Protein AF-V5SK18-F1 (afdb_monomer)

Nearest PDB structures (foldseek):
  4ons-assembly1_A  TM=3.904E-01  e=1.983E+00  Mus musculus
  1dow-assembly1_A  TM=4.968E-01  e=5.798E+00  Mus musculus

Radius of gyration: 18.98 Å; Cα contacts (8 Å, |Δi|>4): 83; chains: 1; bounding box: 34×39×58 Å

pLDDT: mean 75.89, std 11.11, range [47.41, 89.06]

Foldseek 3Di:
DDCVVVVVLVVVLVPPDPVLLVLLLVVLVVVLVVCCVPPPDNVVSVVLSVQLSSLLSVQQSVCVVVVPAPDPDPSVSSNVSSVVSSVVSVVVVVVVVVVVVVVVVVVCCVPPVVNVVVD

Solvent-accessible surface area (backbone atoms only — not comparable to full-atom values): 6471 Å² total; per-residue (Å²): 132,81,63,60,70,59,52,51,52,54,48,55,48,73,62,51,56,72,67,58,51,54,52,45,48,52,54,32,51,52,50,31,54,50,38,42,70,72,42,95,54,52,70,55,28,69,65,44,38,62,47,31,38,50,18,15,44,52,28,41,46,51,32,62,75,68,68,62,74,88,49,94,49,68,66,61,30,51,50,55,39,17,49,52,16,23,52,52,35,50,51,52,51,51,52,50,52,52,51,49,55,51,54,51,50,57,47,50,61,72,73,32,72,74,65,62,71,74,109

Structure (mmCIF, N/CA/C/O backbone):
data_AF-V5SK18-F1
#
_entry.id   AF-V5SK18-F1
#
loop_
_atom_site.group_PDB
_atom_site.id
_atom_site.type_symbol
_atom_site.label_atom_id
_atom_site.label_alt_id
_atom_site.label_comp_id
_atom_site.label_asym_id
_atom_site.label_entity_id
_atom_site.label_seq_id
_atom_site.pdbx_PDB_ins_code
_atom_site.Cartn_x
_atom_site.Cartn_y
_atom_site.Cartn_z
_atom_site.occupancy
_atom_site.B_iso_or_equiv
_atom_site.auth_seq_id
_atom_site.auth_comp_id
_atom_site.auth_asym_id
_atom_site.auth_atom_id
_atom_site.pdbx_PDB_model_num
ATOM 1 N N . MET A 1 1 ? -13.480 23.833 -3.438 1.00 47.41 1 MET A N 1
ATOM 2 C CA . MET A 1 1 ? -12.313 23.174 -4.063 1.00 47.41 1 MET A CA 1
ATOM 3 C C . MET A 1 1 ? -12.841 21.994 -4.854 1.00 47.41 1 MET A C 1
ATOM 5 O O . MET A 1 1 ? -13.519 21.166 -4.257 1.00 47.41 1 MET A O 1
ATOM 9 N N . SER A 1 2 ? -12.657 21.981 -6.177 1.00 52.38 2 SER A N 1
ATOM 10 C CA . SER A 1 2 ? -13.121 20.876 -7.020 1.00 52.38 2 SER A CA 1
ATOM 11 C C . SER A 1 2 ? -12.332 19.604 -6.691 1.00 52.38 2 SER A C 1
ATOM 13 O O . SER A 1 2 ? -11.140 19.659 -6.397 1.00 52.38 2 SER A O 1
ATOM 15 N N . LEU A 1 3 ? -13.020 18.459 -6.671 1.00 58.69 3 LEU A N 1
ATOM 16 C CA . LEU A 1 3 ? -12.433 17.126 -6.462 1.00 58.69 3 LEU A CA 1
ATOM 17 C C . LEU A 1 3 ? -11.743 16.583 -7.726 1.00 58.69 3 LEU A C 1
ATOM 19 O O . LEU A 1 3 ? -11.045 15.575 -7.653 1.00 58.69 3 LEU A O 1
ATOM 23 N N . GLU A 1 4 ? -11.927 17.258 -8.862 1.00 65.62 4 GLU A N 1
ATOM 24 C CA . GLU A 1 4 ? -11.359 16.933 -10.176 1.00 65.62 4 GLU A CA 1
ATOM 25 C C . GLU A 1 4 ? -9.852 16.617 -10.142 1.00 65.62 4 GLU A C 1
ATOM 27 O O . GLU A 1 4 ? -9.493 15.520 -10.564 1.00 65.62 4 GLU A O 1
ATOM 32 N N . PRO A 1 5 ? -8.966 17.450 -9.553 1.00 69.19 5 PRO A N 1
ATOM 33 C CA . PRO A 1 5 ? -7.530 17.164 -9.553 1.00 69.19 5 PRO A CA 1
ATOM 34 C C . PRO A 1 5 ? -7.158 15.900 -8.766 1.00 69.19 5 PRO A C 1
ATOM 36 O O . PRO A 1 5 ? -6.210 15.207 -9.122 1.00 69.19 5 PRO A O 1
ATOM 39 N N . ILE A 1 6 ? -7.895 15.565 -7.701 1.00 62.84 6 ILE A N 1
ATOM 40 C CA . ILE A 1 6 ? -7.640 14.346 -6.915 1.00 62.84 6 ILE A CA 1
ATOM 41 C C . ILE A 1 6 ? -8.126 13.120 -7.690 1.00 62.84 6 ILE A C 1
ATOM 43 O O . ILE A 1 6 ? -7.440 12.099 -7.730 1.00 62.84 6 ILE A O 1
ATOM 47 N N . LEU A 1 7 ? -9.295 13.225 -8.324 1.00 65.94 7 LEU A N 1
ATOM 48 C CA . LEU A 1 7 ? -9.855 12.176 -9.172 1.00 65.94 7 LEU A CA 1
ATOM 49 C C . LEU A 1 7 ? -8.943 11.854 -10.358 1.00 65.94 7 LEU A C 1
ATOM 51 O O . LEU A 1 7 ? -8.750 10.676 -10.650 1.00 65.94 7 LEU A O 1
ATOM 55 N N . ASP A 1 8 ? -8.328 12.859 -10.979 1.00 68.69 8 ASP A N 1
ATOM 56 C CA . ASP A 1 8 ? -7.388 12.659 -12.084 1.00 68.69 8 ASP A CA 1
ATOM 57 C C . ASP A 1 8 ? -6.099 11.967 -11.638 1.00 68.69 8 ASP A C 1
ATOM 59 O O . ASP A 1 8 ? -5.625 11.052 -12.313 1.00 68.69 8 ASP A O 1
ATOM 63 N N . VAL A 1 9 ? -5.569 12.314 -10.460 1.00 66.81 9 VAL A N 1
ATOM 64 C CA . VAL A 1 9 ? -4.416 11.615 -9.872 1.00 66.81 9 VAL A CA 1
ATOM 65 C C . VAL A 1 9 ? -4.762 10.155 -9.585 1.00 66.81 9 VAL A C 1
ATOM 67 O O . VAL A 1 9 ? -4.026 9.255 -9.985 1.00 66.81 9 VAL A O 1
ATOM 70 N N . VAL A 1 10 ? -5.905 9.893 -8.946 1.00 65.81 10 VAL A N 1
ATOM 71 C CA . VAL A 1 10 ? -6.355 8.524 -8.648 1.00 65.81 10 VAL A CA 1
ATOM 72 C C . VAL A 1 10 ? -6.581 7.730 -9.934 1.00 65.81 10 VAL A C 1
ATOM 74 O O . VAL A 1 10 ? -6.174 6.572 -10.014 1.00 65.81 10 VAL A O 1
ATOM 77 N N . ARG A 1 11 ? -7.171 8.349 -10.961 1.00 67.31 11 ARG A N 1
ATOM 78 C CA . ARG A 1 11 ? -7.382 7.729 -12.273 1.00 67.31 11 ARG A CA 1
ATOM 79 C C . ARG A 1 11 ? -6.060 7.436 -12.977 1.00 67.31 11 ARG A C 1
ATOM 81 O O . ARG A 1 11 ? -5.915 6.359 -13.544 1.00 67.31 11 ARG A O 1
ATOM 88 N N . SER A 1 12 ? -5.088 8.341 -12.894 1.00 64.19 12 SER A N 1
ATOM 89 C CA . SER A 1 12 ? -3.753 8.139 -13.460 1.00 64.19 12 SER A CA 1
ATOM 90 C C . SER A 1 12 ? -2.977 7.032 -12.744 1.00 64.19 12 SER A C 1
ATOM 92 O O . SER A 1 12 ? -2.251 6.290 -13.400 1.00 64.19 12 SER A O 1
ATOM 94 N N . ILE A 1 13 ? -3.137 6.894 -11.424 1.00 63.25 13 ILE A N 1
ATOM 95 C CA . ILE A 1 13 ? -2.564 5.787 -10.645 1.00 63.25 13 ILE A CA 1
ATOM 96 C C . ILE A 1 13 ? -3.247 4.465 -11.025 1.00 63.25 13 ILE A C 1
ATOM 98 O O . ILE A 1 13 ? -2.578 3.449 -11.199 1.00 63.25 13 ILE A O 1
ATOM 102 N N . ALA A 1 14 ? -4.572 4.488 -11.199 1.00 61.34 14 ALA A N 1
ATOM 103 C CA . ALA A 1 14 ? -5.356 3.320 -11.590 1.00 61.34 14 ALA A CA 1
ATOM 104 C C . ALA A 1 14 ? -5.091 2.857 -13.036 1.00 61.34 14 ALA A C 1
ATOM 106 O O . ALA A 1 14 ? -5.345 1.704 -13.369 1.00 61.34 14 ALA A O 1
ATOM 107 N N . MET A 1 15 ? -4.570 3.745 -13.887 1.00 63.09 15 MET A N 1
ATOM 108 C CA . MET A 1 15 ? -4.134 3.447 -15.256 1.00 63.09 15 MET A CA 1
ATOM 109 C C . MET A 1 15 ? -2.628 3.166 -15.361 1.00 63.09 15 MET A C 1
ATOM 111 O O . MET A 1 15 ? -2.062 3.263 -16.449 1.00 63.09 15 MET A O 1
ATOM 115 N N . ALA A 1 16 ? -1.958 2.830 -14.252 1.00 63.12 16 ALA A N 1
ATOM 116 C CA . ALA A 1 16 ? -0.585 2.340 -14.308 1.00 63.12 16 ALA A CA 1
ATOM 117 C C . ALA A 1 16 ? -0.467 1.136 -15.261 1.00 63.12 16 ALA A C 1
ATOM 119 O O . ALA A 1 16 ? -1.403 0.352 -15.419 1.00 63.12 16 ALA A O 1
ATOM 120 N N . ASP A 1 17 ? 0.699 1.008 -15.890 1.00 69.12 17 ASP A N 1
ATOM 121 C CA . ASP A 1 17 ? 0.961 0.017 -16.931 1.00 69.12 17 ASP A CA 1
ATOM 122 C C . ASP A 1 17 ? 0.628 -1.413 -16.464 1.00 69.12 17 ASP A C 1
ATOM 124 O O . ASP A 1 17 ? 0.832 -1.759 -15.291 1.00 69.12 17 ASP A O 1
ATOM 128 N N . SER A 1 18 ? 0.117 -2.267 -17.360 1.00 73.88 18 SER A N 1
ATOM 129 C CA . SER A 1 18 ? -0.441 -3.571 -16.963 1.00 73.88 18 SER A CA 1
ATOM 130 C C . SER A 1 18 ? 0.601 -4.462 -16.284 1.00 73.88 18 SER A C 1
ATOM 132 O O . SER A 1 18 ? 0.283 -5.216 -15.365 1.00 73.88 18 SER A O 1
ATOM 134 N N . MET A 1 19 ? 1.864 -4.343 -16.704 1.00 74.94 19 MET A N 1
ATOM 135 C CA . MET A 1 19 ? 2.993 -5.057 -16.110 1.00 74.94 19 MET A CA 1
ATOM 136 C C . MET A 1 19 ? 3.270 -4.604 -14.668 1.00 74.94 19 MET A C 1
ATOM 138 O O . MET A 1 19 ? 3.480 -5.444 -13.791 1.00 74.94 19 MET A O 1
ATOM 142 N N . SER A 1 20 ? 3.201 -3.299 -14.388 1.00 73.62 20 SER A N 1
ATOM 143 C CA . SER A 1 20 ? 3.359 -2.760 -13.033 1.00 73.62 20 SER A CA 1
ATOM 144 C C . SER A 1 20 ? 2.233 -3.226 -12.109 1.00 73.62 20 SER A C 1
ATOM 146 O O . SER A 1 20 ? 2.493 -3.562 -10.957 1.00 73.62 20 SER A O 1
ATOM 148 N N . TYR A 1 21 ? 1.000 -3.325 -12.615 1.00 80.94 21 TYR A N 1
ATOM 149 C CA . TYR A 1 21 ? -0.138 -3.859 -11.859 1.00 80.94 21 TYR A CA 1
ATOM 150 C C . TYR A 1 21 ? 0.076 -5.312 -11.425 1.00 80.94 21 TYR A C 1
ATOM 152 O O . TYR A 1 21 ? -0.146 -5.651 -10.260 1.00 80.94 21 TYR A O 1
ATOM 160 N N . TRP A 1 22 ? 0.553 -6.164 -12.336 1.00 82.50 22 TRP A N 1
ATOM 161 C CA . TRP A 1 22 ? 0.868 -7.561 -12.028 1.00 82.50 22 TRP A CA 1
ATOM 162 C C . TRP A 1 22 ? 2.041 -7.697 -11.051 1.00 82.50 22 TRP A C 1
ATOM 164 O O . TRP A 1 22 ? 1.962 -8.495 -10.112 1.00 82.50 22 TRP A O 1
ATOM 174 N N . LEU A 1 23 ? 3.096 -6.893 -11.214 1.00 81.50 23 LEU A N 1
ATOM 175 C CA . LEU A 1 23 ? 4.244 -6.859 -10.299 1.00 81.50 23 LEU A CA 1
ATOM 176 C C . LEU A 1 23 ? 3.835 -6.422 -8.890 1.00 81.50 23 LEU A C 1
ATOM 178 O O . LEU A 1 23 ? 4.116 -7.111 -7.914 1.00 81.50 23 LEU A O 1
ATOM 182 N N . ILE A 1 24 ? 3.113 -5.310 -8.772 1.00 85.06 24 ILE A N 1
ATOM 183 C CA . ILE A 1 24 ? 2.661 -4.784 -7.480 1.00 85.06 24 ILE A CA 1
ATOM 184 C C . ILE A 1 24 ? 1.634 -5.731 -6.848 1.00 85.06 24 ILE A C 1
ATOM 186 O O . ILE A 1 24 ? 1.659 -5.952 -5.635 1.00 85.06 24 ILE A O 1
ATOM 190 N N . GLY A 1 25 ? 0.759 -6.339 -7.652 1.00 85.50 25 GLY A N 1
ATOM 191 C CA . GLY A 1 25 ? -0.229 -7.313 -7.192 1.00 85.50 25 GLY A CA 1
ATOM 192 C C . GLY A 1 25 ? 0.420 -8.567 -6.612 1.00 85.50 25 GLY A C 1
ATOM 193 O O . GLY A 1 25 ? 0.075 -8.981 -5.506 1.00 85.50 25 GLY A O 1
ATOM 194 N N . THR A 1 26 ? 1.411 -9.131 -7.307 1.00 86.88 26 THR A N 1
ATOM 195 C CA . THR A 1 26 ? 2.177 -10.286 -6.810 1.00 86.88 26 THR A CA 1
ATOM 196 C C . THR A 1 26 ? 2.995 -9.938 -5.570 1.00 86.88 26 THR A C 1
ATOM 198 O O . THR A 1 26 ? 2.936 -10.679 -4.587 1.00 86.88 26 THR A O 1
ATOM 201 N N . LEU A 1 27 ? 3.669 -8.782 -5.544 1.00 85.94 27 LEU A N 1
ATOM 202 C CA . LEU A 1 27 ? 4.402 -8.318 -4.361 1.00 85.94 27 LEU A CA 1
ATOM 203 C C . LEU A 1 27 ? 3.470 -8.136 -3.152 1.00 85.94 27 LEU A C 1
ATOM 205 O O . LEU A 1 27 ? 3.793 -8.543 -2.035 1.00 85.94 27 LEU A O 1
ATOM 209 N N . THR A 1 28 ? 2.269 -7.598 -3.382 1.00 87.56 28 THR A N 1
ATOM 210 C CA . THR A 1 28 ? 1.258 -7.445 -2.330 1.00 87.56 28 THR A CA 1
ATOM 211 C C . THR A 1 28 ? 0.726 -8.792 -1.859 1.00 87.56 28 THR A C 1
ATOM 213 O O . THR A 1 28 ? 0.506 -8.967 -0.664 1.00 87.56 28 THR A O 1
ATOM 216 N N . ALA A 1 29 ? 0.539 -9.764 -2.755 1.00 89.06 29 ALA A N 1
ATOM 217 C CA . ALA A 1 29 ? 0.130 -11.112 -2.371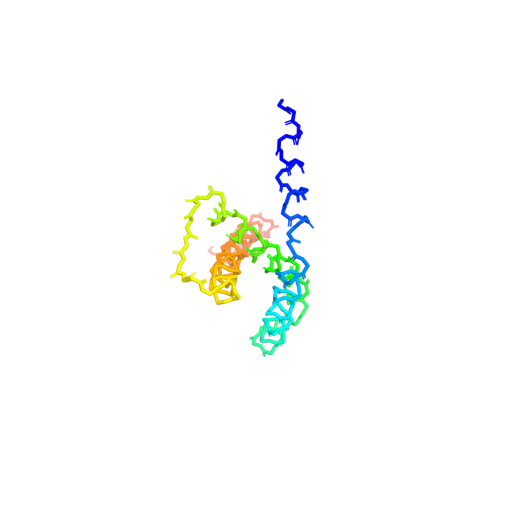 1.00 89.06 29 ALA A CA 1
ATOM 218 C C . ALA A 1 29 ? 1.177 -11.771 -1.456 1.00 89.06 29 ALA A C 1
ATOM 220 O O . ALA A 1 29 ? 0.819 -12.345 -0.426 1.00 89.06 29 ALA A O 1
ATOM 221 N N . VAL A 1 30 ? 2.468 -11.616 -1.772 1.00 87.81 30 VAL A N 1
ATOM 222 C CA . VAL A 1 30 ? 3.569 -12.066 -0.904 1.00 87.81 30 VAL A CA 1
ATOM 223 C C . VAL A 1 30 ? 3.518 -11.348 0.447 1.00 87.81 30 VAL A C 1
ATOM 225 O O . VAL A 1 30 ? 3.531 -12.001 1.492 1.00 87.81 30 VAL A O 1
ATOM 228 N N . ALA A 1 31 ? 3.376 -10.019 0.446 1.00 84.38 31 ALA A N 1
ATOM 229 C CA . ALA A 1 31 ? 3.242 -9.234 1.671 1.00 84.38 31 ALA A CA 1
ATOM 230 C C . ALA A 1 31 ? 2.020 -9.661 2.503 1.00 84.38 31 ALA A C 1
ATOM 232 O O . ALA A 1 31 ? 2.108 -9.746 3.724 1.00 84.38 31 ALA A O 1
ATOM 233 N N . PHE A 1 32 ? 0.893 -9.988 1.869 1.00 87.62 32 PHE A N 1
ATOM 234 C CA . PHE A 1 32 ? -0.305 -10.492 2.536 1.00 87.62 32 PHE A CA 1
ATOM 235 C C . PHE A 1 32 ? -0.061 -11.836 3.221 1.00 87.62 32 PHE A C 1
ATOM 237 O O . PHE A 1 32 ? -0.463 -12.010 4.372 1.00 87.62 32 PHE A O 1
ATOM 244 N N . VAL A 1 33 ? 0.621 -12.773 2.556 1.00 88.00 33 VAL A N 1
ATOM 245 C CA . VAL A 1 33 ? 0.983 -14.065 3.156 1.00 88.00 33 VAL A C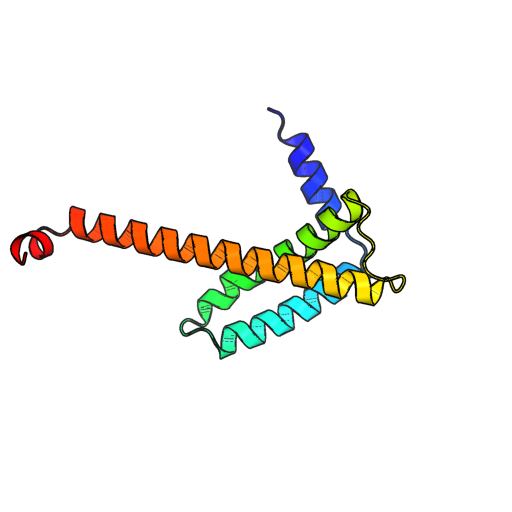A 1
ATOM 246 C C . VAL A 1 33 ? 1.901 -13.858 4.363 1.00 88.00 33 VAL A C 1
ATOM 248 O O . VAL A 1 3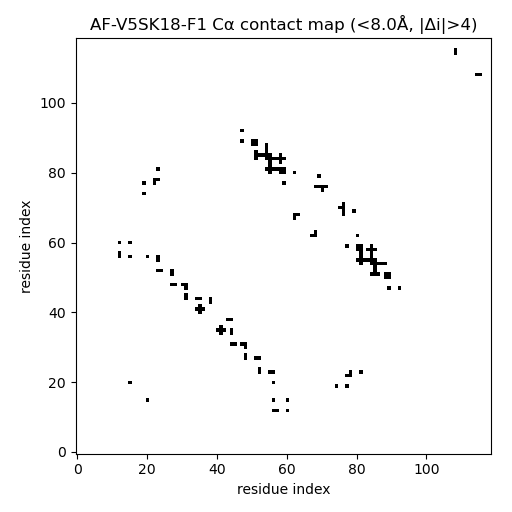3 ? 1.641 -14.428 5.425 1.00 88.00 33 VAL A O 1
ATOM 251 N N . LEU A 1 34 ? 2.907 -12.985 4.241 1.00 85.12 34 LEU A N 1
ATOM 252 C CA . LEU A 1 34 ? 3.807 -12.630 5.342 1.00 85.12 34 LEU A CA 1
ATOM 253 C C . LEU A 1 34 ? 3.052 -11.984 6.511 1.00 85.12 34 LEU A C 1
ATOM 255 O O . LEU A 1 34 ? 3.177 -12.428 7.651 1.00 85.12 34 LEU A O 1
ATOM 259 N N . MET A 1 35 ? 2.200 -10.993 6.237 1.00 84.00 35 MET A N 1
ATOM 260 C CA . MET A 1 35 ? 1.364 -10.342 7.248 1.00 84.00 35 MET A CA 1
ATOM 261 C C . MET A 1 35 ? 0.436 -11.341 7.938 1.00 84.00 35 MET A C 1
ATOM 263 O O . MET A 1 35 ? 0.303 -11.318 9.157 1.00 84.00 35 MET A O 1
ATOM 267 N N . ARG A 1 36 ? -0.183 -12.258 7.191 1.00 83.75 36 ARG A N 1
ATOM 268 C CA . ARG A 1 36 ? -1.066 -13.283 7.756 1.00 83.75 36 ARG A CA 1
ATOM 269 C C . ARG A 1 36 ? -0.319 -14.289 8.637 1.00 83.75 36 ARG A C 1
ATOM 271 O O . ARG A 1 36 ? -0.929 -14.831 9.558 1.00 83.75 36 ARG A O 1
ATOM 278 N N . ALA A 1 37 ? 0.956 -14.546 8.354 1.00 83.75 37 ALA A N 1
ATOM 279 C CA . ALA A 1 37 ? 1.803 -15.420 9.158 1.00 83.75 37 ALA A CA 1
ATOM 280 C C . ALA A 1 37 ? 2.337 -14.727 10.425 1.00 83.75 37 ALA A C 1
ATOM 282 O O . ALA A 1 37 ? 2.420 -15.367 11.470 1.00 83.75 37 ALA A O 1
ATOM 283 N N . MET A 1 38 ? 2.681 -13.436 10.344 1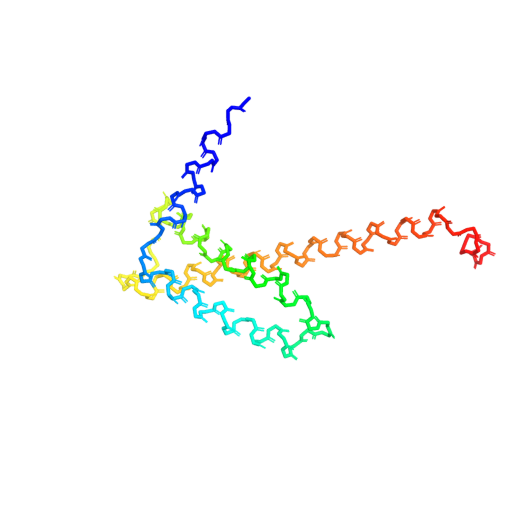.00 81.00 38 MET A N 1
ATOM 284 C CA . MET A 1 38 ? 3.344 -12.705 11.434 1.00 81.00 38 MET A CA 1
ATOM 285 C C . MET A 1 38 ? 2.391 -11.920 12.345 1.00 81.00 38 MET A C 1
ATOM 287 O O . MET A 1 38 ? 2.730 -11.666 13.500 1.00 81.00 38 MET A O 1
ATOM 291 N N . LEU A 1 39 ? 1.215 -11.502 11.860 1.00 76.62 39 LEU A N 1
ATOM 292 C CA . LEU A 1 39 ? 0.283 -10.709 12.663 1.00 76.62 39 LEU A CA 1
ATOM 293 C C . LEU A 1 39 ? -0.527 -11.593 13.625 1.00 76.62 39 LEU A C 1
ATOM 295 O O . LEU A 1 39 ? -1.059 -12.628 13.216 1.00 76.62 39 LEU A O 1
ATOM 299 N N . PRO A 1 40 ? -0.731 -11.148 14.881 1.00 73.94 40 PRO A N 1
ATOM 300 C CA . PRO A 1 40 ? -1.529 -11.885 15.863 1.00 73.94 40 PRO A CA 1
ATOM 301 C C . PRO A 1 40 ? -3.010 -11.965 15.464 1.00 73.94 40 PRO A C 1
ATOM 303 O O . PRO A 1 40 ? -3.704 -12.921 15.803 1.00 73.94 40 PRO A O 1
ATOM 306 N N . VAL A 1 41 ? -3.498 -10.978 14.706 1.00 79.38 41 VAL A N 1
ATOM 307 C CA . VAL A 1 41 ? -4.879 -10.899 14.227 1.00 79.38 41 VAL A CA 1
ATOM 308 C C . VAL A 1 41 ? -4.884 -11.060 12.708 1.00 79.38 41 VAL A C 1
ATOM 310 O O . VAL A 1 41 ? -4.629 -10.116 11.964 1.00 79.38 41 VAL A O 1
ATOM 313 N N . LYS A 1 42 ? -5.196 -12.271 12.231 1.00 76.31 42 LYS A N 1
ATOM 314 C CA . LYS A 1 42 ? -5.165 -12.623 10.795 1.00 76.31 42 LYS A CA 1
ATOM 315 C C . LYS A 1 42 ? -6.104 -11.766 9.939 1.00 76.31 42 LYS A C 1
ATOM 317 O O . LYS A 1 42 ? -5.826 -11.552 8.764 1.00 76.31 42 LYS A O 1
ATOM 322 N N . SER A 1 43 ? -7.202 -11.268 10.513 1.00 80.69 43 SER A N 1
ATOM 323 C CA . SER A 1 43 ? -8.146 -10.385 9.816 1.00 80.69 43 SER A CA 1
ATOM 324 C C . SER A 1 43 ? -7.541 -9.019 9.479 1.00 80.69 43 SER A C 1
ATOM 326 O O . SER A 1 43 ? -7.921 -8.418 8.479 1.00 80.69 43 SER A O 1
ATOM 328 N N . LEU A 1 44 ? -6.548 -8.560 10.246 1.00 76.50 44 LEU A N 1
ATOM 329 C CA . LEU A 1 44 ? -5.874 -7.282 10.019 1.00 76.50 44 LEU A CA 1
ATOM 330 C C . LEU A 1 44 ? -5.144 -7.262 8.664 1.00 76.50 44 LEU A C 1
ATOM 332 O O . LEU A 1 44 ? -5.116 -6.238 7.986 1.00 76.50 44 LEU A O 1
ATOM 336 N N . ALA A 1 45 ? -4.637 -8.418 8.219 1.00 81.06 45 ALA A N 1
ATOM 337 C CA . ALA A 1 45 ? -3.992 -8.563 6.916 1.00 81.06 45 ALA A CA 1
ATOM 338 C C . ALA A 1 45 ? -4.945 -8.246 5.747 1.00 81.06 45 ALA A C 1
ATOM 340 O O . ALA A 1 45 ? -4.503 -7.714 4.733 1.00 81.06 45 ALA A O 1
ATOM 341 N N . PHE A 1 46 ? -6.249 -8.514 5.887 1.00 82.50 46 PHE A N 1
ATOM 342 C CA . PHE A 1 46 ? -7.242 -8.188 4.854 1.00 82.50 46 PHE A CA 1
ATOM 343 C C . PHE A 1 46 ? -7.534 -6.689 4.765 1.00 82.50 46 PHE A C 1
ATOM 345 O O . PHE A 1 46 ? -7.909 -6.206 3.703 1.00 82.50 46 PHE A O 1
ATOM 352 N N . VAL A 1 47 ? -7.341 -5.951 5.860 1.00 81.88 47 VAL A N 1
ATOM 353 C CA . VAL A 1 47 ? -7.475 -4.487 5.880 1.00 81.88 47 VAL A CA 1
ATOM 354 C C . VAL A 1 47 ? -6.210 -3.828 5.335 1.00 81.88 47 VAL A C 1
ATOM 356 O O . VAL A 1 47 ? -6.278 -2.824 4.632 1.00 81.88 47 VAL A O 1
ATOM 359 N N . PHE A 1 48 ? -5.046 -4.405 5.632 1.00 83.56 48 PHE A N 1
ATOM 360 C CA . PHE A 1 48 ? -3.763 -3.853 5.213 1.00 83.56 48 PHE A CA 1
ATOM 361 C C . PHE A 1 48 ? -3.420 -4.158 3.759 1.00 83.56 48 PHE A C 1
ATOM 363 O O . PHE A 1 48 ? -2.865 -3.293 3.094 1.00 83.56 48 PHE A O 1
ATOM 370 N N . ALA A 1 49 ? -3.792 -5.321 3.219 1.00 84.06 49 ALA A N 1
ATOM 371 C CA . A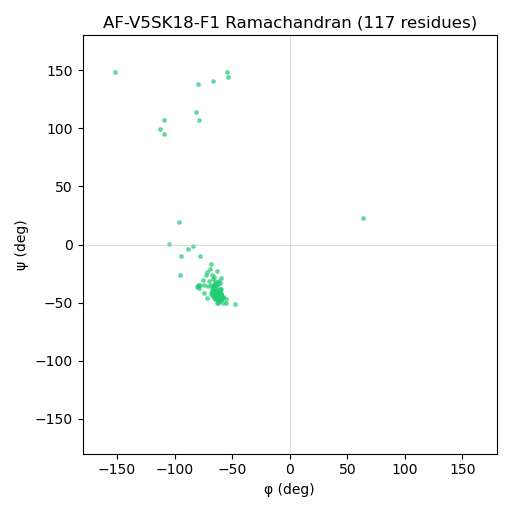LA A 1 49 ? -3.450 -5.678 1.841 1.00 84.06 49 ALA A CA 1
ATOM 372 C C . ALA A 1 49 ? -3.913 -4.653 0.780 1.00 84.06 49 ALA A C 1
ATOM 374 O O . ALA A 1 49 ? -3.073 -4.254 -0.027 1.00 84.06 49 ALA A O 1
ATOM 375 N N . PRO A 1 50 ? -5.166 -4.149 0.783 1.00 85.88 50 PRO A N 1
ATOM 376 C CA . PRO A 1 50 ? -5.585 -3.112 -0.162 1.00 85.88 50 PRO A CA 1
ATOM 377 C C . PRO A 1 50 ? -4.769 -1.822 -0.037 1.00 85.88 50 PRO A C 1
ATOM 379 O O . PRO A 1 50 ? -4.427 -1.204 -1.040 1.00 85.88 50 PRO A O 1
ATOM 382 N N . ALA A 1 51 ? -4.420 -1.422 1.185 1.00 85.19 51 ALA A N 1
ATOM 383 C CA . ALA A 1 51 ? -3.640 -0.213 1.410 1.00 85.19 51 ALA A CA 1
ATOM 384 C C . ALA A 1 51 ? -2.163 -0.378 1.045 1.00 85.19 51 ALA A C 1
ATOM 386 O O . ALA A 1 51 ? -1.561 0.562 0.541 1.00 85.19 51 ALA A O 1
ATOM 387 N N . VAL A 1 52 ? -1.590 -1.564 1.254 1.00 87.12 52 VAL A N 1
ATOM 388 C CA . VAL A 1 52 ? -0.243 -1.908 0.787 1.00 87.12 52 VAL A CA 1
ATOM 389 C C . VAL A 1 52 ? -0.203 -1.863 -0.736 1.00 87.12 52 VAL A C 1
ATOM 391 O O . VAL A 1 52 ? 0.666 -1.201 -1.297 1.00 87.12 52 VAL A O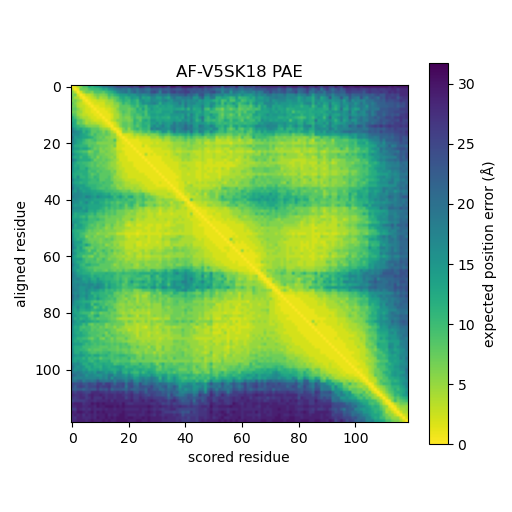 1
ATOM 394 N N . PHE A 1 53 ? -1.186 -2.472 -1.405 1.00 87.25 53 PHE A N 1
ATOM 395 C CA . PHE A 1 53 ? -1.312 -2.412 -2.861 1.00 87.25 53 PHE A CA 1
ATOM 396 C C . PHE A 1 53 ? -1.359 -0.963 -3.364 1.00 87.25 53 PHE A C 1
ATOM 398 O O . PHE A 1 53 ? -0.578 -0.568 -4.233 1.00 87.25 53 PHE A O 1
ATOM 405 N N . TRP A 1 54 ? -2.228 -0.144 -2.762 1.00 86.25 54 TRP A N 1
ATOM 406 C CA . TRP A 1 54 ? -2.358 1.266 -3.123 1.00 86.25 54 TRP A CA 1
ATOM 407 C C . TRP A 1 54 ? -1.098 2.073 -2.803 1.00 86.25 54 TRP A C 1
ATOM 409 O O . TRP A 1 54 ? -0.723 2.955 -3.572 1.00 86.25 54 TRP A O 1
ATOM 419 N N . GLY A 1 55 ? -0.414 1.744 -1.706 1.00 85.88 55 GLY A N 1
ATOM 420 C CA . GLY A 1 55 ? 0.884 2.297 -1.323 1.00 85.88 55 GLY A CA 1
ATOM 421 C C . GLY A 1 55 ? 1.964 2.033 -2.367 1.00 85.88 55 GLY A C 1
ATOM 422 O O . GLY A 1 55 ? 2.710 2.937 -2.736 1.00 85.88 55 GLY A O 1
ATOM 423 N N . GLY A 1 56 ? 2.009 0.813 -2.907 1.00 84.00 56 GLY A N 1
ATOM 424 C CA . GLY A 1 56 ? 2.926 0.458 -3.989 1.00 84.00 56 GLY A CA 1
ATOM 425 C C . GLY A 1 56 ? 2.664 1.250 -5.271 1.00 84.00 56 GLY A C 1
ATOM 426 O O . GLY A 1 56 ? 3.599 1.795 -5.858 1.00 84.00 56 GLY A O 1
ATOM 427 N N . LEU A 1 57 ? 1.393 1.375 -5.671 1.00 85.19 57 LEU A N 1
ATOM 428 C CA . LEU A 1 57 ? 0.993 2.151 -6.851 1.00 85.19 57 LEU A CA 1
ATOM 429 C C . LEU A 1 57 ? 1.256 3.656 -6.688 1.00 85.19 57 LEU A C 1
ATOM 431 O O . LEU A 1 57 ? 1.777 4.298 -7.600 1.00 85.19 57 LEU A O 1
ATOM 435 N N . THR A 1 58 ? 0.934 4.223 -5.524 1.00 84.56 58 THR A N 1
ATOM 436 C CA . THR A 1 58 ? 1.191 5.643 -5.228 1.00 84.56 58 THR A CA 1
ATOM 437 C C . THR A 1 58 ? 2.680 5.956 -5.183 1.00 84.56 58 THR A C 1
ATOM 439 O O . THR A 1 58 ? 3.089 6.978 -5.731 1.00 84.56 58 THR A O 1
ATOM 442 N N . GLY A 1 59 ? 3.502 5.072 -4.608 1.00 82.69 59 GLY A N 1
ATOM 443 C CA . GLY A 1 59 ? 4.960 5.203 -4.647 1.00 82.69 59 GLY A CA 1
ATOM 444 C C . GLY A 1 59 ? 5.497 5.232 -6.079 1.00 82.69 59 GLY A C 1
ATOM 445 O O . GLY A 1 59 ? 6.278 6.119 -6.426 1.00 82.69 59 GLY A O 1
ATOM 446 N N . LEU A 1 60 ? 5.021 4.314 -6.929 1.00 83.00 60 LEU A N 1
ATOM 447 C CA . LEU A 1 60 ? 5.396 4.258 -8.345 1.00 83.00 60 LEU A CA 1
ATOM 448 C C . LEU A 1 60 ? 5.037 5.552 -9.085 1.00 83.00 60 LEU A C 1
ATOM 450 O O . LEU A 1 60 ? 5.864 6.125 -9.795 1.00 83.00 60 LEU A O 1
ATOM 454 N N . TYR A 1 61 ? 3.808 6.026 -8.892 1.00 81.31 61 TYR A N 1
ATOM 455 C CA . TYR A 1 61 ? 3.325 7.259 -9.500 1.00 81.31 61 TYR A CA 1
ATOM 456 C C . TYR A 1 61 ? 4.132 8.482 -9.051 1.00 81.31 61 TYR A C 1
ATOM 458 O O . TYR A 1 61 ? 4.544 9.285 -9.888 1.00 81.31 61 TYR A O 1
ATOM 466 N N . ALA A 1 62 ? 4.412 8.602 -7.750 1.00 81.94 62 ALA A N 1
ATOM 467 C CA . ALA A 1 62 ? 5.203 9.701 -7.207 1.00 81.94 62 ALA A CA 1
ATOM 468 C C . ALA A 1 62 ? 6.627 9.717 -7.785 1.00 81.94 62 ALA A C 1
ATOM 470 O O . ALA A 1 62 ? 7.114 10.776 -8.173 1.00 81.94 62 ALA A O 1
ATOM 471 N N . ALA A 1 63 ? 7.278 8.558 -7.916 1.00 82.19 63 ALA A N 1
ATOM 472 C CA . ALA A 1 63 ? 8.606 8.490 -8.524 1.00 82.19 63 ALA A CA 1
ATOM 473 C C . ALA A 1 63 ? 8.595 8.875 -10.010 1.00 82.19 63 ALA A C 1
ATOM 475 O O . ALA A 1 63 ? 9.499 9.583 -10.451 1.00 82.19 63 ALA A O 1
ATOM 476 N N . ARG A 1 64 ? 7.565 8.462 -10.767 1.00 80.12 64 ARG A N 1
ATOM 477 C CA . ARG A 1 64 ? 7.392 8.862 -12.175 1.00 80.12 64 ARG A CA 1
ATOM 478 C C . ARG A 1 64 ? 7.187 10.373 -12.312 1.00 80.12 64 ARG A C 1
ATOM 480 O O . ARG A 1 64 ? 7.839 10.993 -13.143 1.00 80.12 64 ARG A O 1
ATOM 487 N N . GLN A 1 65 ? 6.341 10.967 -11.470 1.00 79.50 65 GLN A N 1
ATOM 488 C CA . GLN A 1 65 ? 6.104 12.417 -11.421 1.00 79.50 65 GLN A CA 1
ATOM 489 C C . GLN A 1 65 ? 7.369 13.213 -11.068 1.00 79.50 65 GLN A C 1
ATOM 491 O O . GLN A 1 65 ? 7.617 14.268 -11.644 1.00 79.50 65 GLN A O 1
ATOM 496 N N . LEU A 1 66 ? 8.182 12.701 -10.142 1.00 81.50 66 LEU A N 1
ATOM 497 C CA . LEU A 1 66 ? 9.416 13.351 -9.693 1.00 81.50 66 LEU A CA 1
ATOM 498 C C . LEU A 1 66 ? 10.625 13.065 -10.603 1.00 81.50 66 LEU A C 1
ATOM 500 O O . LEU A 1 66 ? 11.716 13.560 -10.327 1.00 81.50 66 LEU A O 1
ATOM 504 N N . GLY A 1 67 ? 10.461 12.259 -11.659 1.00 75.56 67 GLY A N 1
ATOM 505 C CA . GLY A 1 67 ? 11.556 11.861 -12.549 1.00 75.56 67 GLY A CA 1
ATOM 506 C C . GLY A 1 67 ? 12.642 11.027 -11.858 1.00 75.56 67 GLY A C 1
ATOM 507 O O . GLY A 1 67 ? 13.785 11.003 -12.311 1.00 75.56 67 GLY A O 1
ATOM 508 N N . ILE A 1 68 ? 12.315 10.358 -10.747 1.00 74.31 68 ILE A N 1
ATOM 509 C CA . ILE A 1 68 ? 13.277 9.574 -9.968 1.00 74.31 68 ILE A CA 1
ATOM 510 C C . ILE A 1 68 ? 13.489 8.233 -10.665 1.00 74.31 68 ILE A C 1
ATOM 512 O O . ILE A 1 68 ? 12.637 7.347 -10.593 1.00 74.31 68 ILE A O 1
ATOM 516 N N . VAL A 1 69 ? 14.651 8.062 -11.294 1.00 76.44 69 VAL A N 1
ATOM 517 C CA . VAL A 1 69 ? 15.076 6.807 -11.925 1.00 76.44 69 VAL A CA 1
ATOM 518 C C . VAL A 1 69 ? 16.210 6.196 -11.106 1.00 76.44 69 VAL A C 1
ATOM 520 O O . VAL A 1 69 ? 17.328 6.697 -11.091 1.00 76.44 69 VAL A O 1
ATOM 523 N N . ILE A 1 70 ? 15.902 5.115 -10.390 1.00 74.69 70 ILE A N 1
ATOM 524 C CA . ILE A 1 70 ? 16.854 4.376 -9.541 1.00 74.69 70 ILE A CA 1
ATOM 525 C C . ILE A 1 70 ? 17.770 3.467 -10.377 1.00 74.69 70 ILE A C 1
ATOM 527 O O . ILE A 1 70 ? 18.933 3.275 -10.037 1.00 74.69 70 ILE A O 1
ATOM 531 N N . THR A 1 71 ? 17.255 2.886 -11.462 1.00 78.56 71 THR A N 1
ATOM 532 C CA . THR A 1 71 ? 17.969 1.923 -12.312 1.00 78.56 71 THR A CA 1
ATOM 533 C C . THR A 1 71 ? 17.435 1.999 -13.746 1.00 78.56 71 THR A C 1
ATOM 535 O O . THR A 1 71 ? 16.254 2.311 -13.914 1.00 78.56 71 THR A O 1
ATOM 538 N N . PRO A 1 72 ? 18.269 1.738 -14.774 1.00 73.69 72 PRO A N 1
ATOM 539 C CA . PRO A 1 72 ? 17.829 1.694 -16.170 1.00 73.69 72 PRO A CA 1
ATOM 540 C C . PRO A 1 72 ? 16.910 0.504 -16.488 1.00 73.69 72 PRO A C 1
ATOM 542 O O . PRO A 1 72 ? 16.235 0.526 -17.512 1.00 73.69 72 PRO A O 1
ATOM 545 N N . ASP A 1 73 ? 16.872 -0.526 -15.635 1.00 80.62 73 ASP A N 1
ATOM 546 C CA . ASP A 1 73 ? 15.943 -1.650 -15.779 1.00 80.62 73 ASP A CA 1
ATOM 547 C C . ASP A 1 73 ? 14.559 -1.281 -15.216 1.00 80.62 73 ASP A C 1
ATOM 549 O O . ASP A 1 73 ? 14.387 -1.085 -14.009 1.00 80.62 73 ASP A O 1
ATOM 553 N N . GLU A 1 74 ? 13.559 -1.198 -16.093 1.00 73.00 74 GLU A N 1
ATOM 554 C CA . GLU A 1 74 ? 12.199 -0.770 -15.750 1.00 73.00 74 GLU A CA 1
ATOM 555 C C . GLU A 1 74 ? 11.506 -1.697 -14.735 1.00 73.00 74 GLU A C 1
ATOM 557 O O . GLU A 1 74 ? 10.759 -1.230 -13.864 1.00 73.00 74 GLU A O 1
ATOM 562 N N . ALA A 1 75 ? 11.785 -3.003 -14.781 1.00 75.25 75 ALA A N 1
ATOM 563 C CA . ALA A 1 75 ? 11.203 -3.959 -13.847 1.00 75.25 75 ALA A CA 1
ATOM 564 C C . ALA A 1 75 ? 11.808 -3.781 -12.450 1.00 75.25 75 ALA A C 1
ATOM 566 O O . ALA A 1 75 ? 11.077 -3.692 -11.459 1.00 75.25 75 ALA A O 1
ATOM 567 N N . VAL A 1 76 ? 13.136 -3.659 -12.365 1.00 78.06 76 VAL A N 1
ATOM 568 C CA . VAL A 1 76 ? 13.831 -3.447 -11.086 1.00 78.06 76 VAL A CA 1
ATOM 569 C C . VAL A 1 76 ? 13.464 -2.085 -10.490 1.00 78.06 76 VAL A C 1
ATOM 571 O O . VAL A 1 76 ? 13.215 -1.991 -9.286 1.00 78.06 76 VAL A O 1
ATOM 574 N N . HIS A 1 77 ? 13.347 -1.042 -11.317 1.00 79.94 77 HIS A N 1
ATOM 575 C CA . HIS A 1 77 ? 12.879 0.280 -10.889 1.00 79.94 77 HIS A CA 1
ATOM 576 C C . HIS A 1 77 ? 11.481 0.206 -10.274 1.00 79.94 77 HIS A C 1
ATOM 578 O O . HIS A 1 77 ? 11.276 0.655 -9.142 1.00 79.94 77 HIS A O 1
ATOM 584 N N . THR A 1 78 ? 10.552 -0.444 -10.981 1.00 78.38 78 THR A N 1
ATOM 585 C CA . THR A 1 78 ? 9.172 -0.642 -10.524 1.00 78.38 78 THR A CA 1
ATOM 586 C C . THR A 1 78 ? 9.138 -1.371 -9.184 1.00 78.38 78 THR A C 1
ATOM 588 O O . THR A 1 78 ? 8.426 -0.946 -8.273 1.00 78.38 78 THR A O 1
ATOM 591 N N . ILE A 1 79 ? 9.929 -2.437 -9.021 1.00 80.06 79 ILE A N 1
ATOM 592 C CA . ILE A 1 79 ? 9.988 -3.216 -7.777 1.00 80.06 79 ILE A CA 1
ATOM 593 C C . ILE A 1 79 ? 10.502 -2.360 -6.618 1.00 80.06 79 ILE A C 1
ATOM 595 O O . ILE A 1 79 ? 9.860 -2.310 -5.570 1.00 80.06 79 ILE A O 1
ATOM 599 N N . VAL A 1 80 ? 11.628 -1.664 -6.784 1.00 84.19 80 VAL A N 1
ATOM 600 C CA . VAL A 1 80 ? 12.246 -0.899 -5.688 1.00 84.19 80 VAL A CA 1
ATOM 601 C C . VAL A 1 80 ? 11.339 0.246 -5.238 1.00 84.19 80 VAL A C 1
ATOM 603 O O . VAL A 1 80 ? 11.082 0.404 -4.042 1.00 84.19 80 VAL A O 1
ATOM 606 N N . VAL A 1 81 ? 10.806 1.014 -6.189 1.00 85.50 81 VAL A N 1
ATOM 607 C CA . VAL A 1 81 ? 9.932 2.150 -5.887 1.00 85.50 81 VAL A CA 1
ATOM 608 C C . VAL A 1 81 ? 8.619 1.686 -5.258 1.00 85.50 81 VAL A C 1
ATOM 610 O O . VAL A 1 81 ? 8.186 2.250 -4.250 1.00 85.50 81 VAL A O 1
ATOM 613 N N . SER A 1 82 ? 7.990 0.649 -5.822 1.00 82.06 82 SER A N 1
ATOM 614 C CA . SER A 1 82 ? 6.738 0.118 -5.276 1.00 82.06 82 SER A CA 1
ATOM 615 C C . SER A 1 82 ? 6.937 -0.445 -3.873 1.00 82.06 82 SER A C 1
ATOM 617 O O . SER A 1 82 ? 6.136 -0.158 -2.988 1.00 82.06 82 SER A O 1
ATOM 619 N N . THR A 1 83 ? 8.043 -1.149 -3.623 1.00 83.69 83 THR A N 1
ATOM 620 C CA . THR A 1 83 ? 8.398 -1.635 -2.282 1.00 83.69 83 THR A CA 1
ATOM 621 C C . THR A 1 83 ? 8.557 -0.476 -1.298 1.00 83.69 83 THR A C 1
ATOM 623 O O . THR A 1 83 ? 8.018 -0.535 -0.194 1.00 83.69 83 THR A O 1
ATOM 626 N N . GLY A 1 84 ? 9.222 0.614 -1.698 1.00 85.44 84 GLY A N 1
ATOM 627 C CA . GLY A 1 84 ? 9.317 1.830 -0.883 1.00 85.44 84 GLY A CA 1
ATOM 628 C C . GLY A 1 84 ? 7.943 2.413 -0.531 1.00 85.44 84 GLY A C 1
ATOM 629 O O . GLY A 1 84 ? 7.677 2.707 0.636 1.00 85.44 84 GLY A O 1
ATOM 630 N N . GLY A 1 85 ? 7.040 2.502 -1.512 1.00 85.44 85 GLY A N 1
ATOM 631 C CA . GLY A 1 85 ? 5.656 2.942 -1.306 1.00 85.44 85 GLY A CA 1
ATOM 632 C C . GLY A 1 85 ? 4.853 2.021 -0.379 1.00 85.44 85 GLY A C 1
ATOM 633 O O . GLY A 1 85 ? 4.138 2.491 0.507 1.00 85.44 85 GLY A O 1
ATOM 634 N N . MET A 1 86 ? 5.024 0.704 -0.516 1.00 87.38 86 MET A N 1
ATOM 635 C CA . MET A 1 86 ? 4.414 -0.295 0.367 1.00 87.38 86 MET A CA 1
ATOM 636 C C . MET A 1 86 ? 4.894 -0.161 1.814 1.00 87.38 86 MET A C 1
ATOM 638 O O . MET A 1 86 ? 4.080 -0.194 2.737 1.00 87.38 86 MET A O 1
ATOM 642 N N . ILE A 1 87 ? 6.200 0.024 2.023 1.00 87.88 87 ILE A N 1
ATOM 643 C CA . ILE A 1 87 ? 6.782 0.230 3.356 1.00 87.88 87 ILE A CA 1
ATOM 644 C C . ILE A 1 87 ? 6.239 1.521 3.976 1.00 87.88 87 ILE A C 1
ATOM 646 O O . ILE A 1 87 ? 5.821 1.513 5.135 1.00 87.88 87 ILE A O 1
ATOM 650 N N . ALA A 1 88 ? 6.190 2.613 3.208 1.00 85.62 88 ALA A N 1
ATOM 651 C CA . ALA A 1 88 ? 5.632 3.879 3.674 1.00 85.62 88 ALA A CA 1
ATOM 652 C C . ALA A 1 88 ? 4.155 3.737 4.084 1.00 85.62 88 ALA A C 1
ATOM 654 O O . ALA A 1 88 ? 3.758 4.232 5.141 1.00 85.62 88 ALA A O 1
ATOM 655 N N . ALA A 1 89 ? 3.355 3.005 3.302 1.00 86.62 89 ALA A N 1
ATOM 656 C CA . ALA A 1 89 ? 1.959 2.722 3.630 1.00 86.62 89 ALA A CA 1
ATOM 657 C C . ALA A 1 89 ? 1.818 1.884 4.911 1.00 86.62 89 ALA A C 1
ATOM 659 O O . ALA A 1 89 ? 1.016 2.227 5.780 1.00 86.62 89 ALA A O 1
ATOM 660 N N . LEU A 1 90 ? 2.6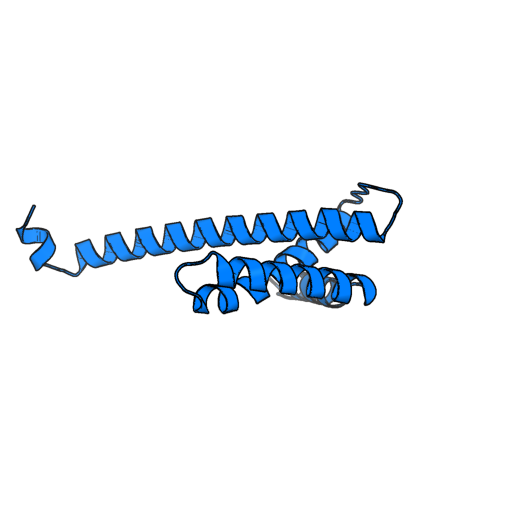26 0.831 5.076 1.00 84.75 90 LEU A N 1
ATOM 661 C CA . LEU A 1 90 ? 2.646 0.029 6.305 1.00 84.75 90 LEU A CA 1
ATOM 662 C C . LEU A 1 90 ? 3.017 0.871 7.529 1.00 84.75 90 LEU A C 1
ATOM 664 O O . LEU A 1 90 ? 2.379 0.751 8.575 1.00 84.75 90 LEU A O 1
ATOM 668 N N . PHE A 1 91 ? 4.013 1.748 7.397 1.00 86.06 91 PHE A N 1
ATOM 669 C CA . PHE A 1 91 ? 4.419 2.651 8.470 1.00 86.06 91 PHE A CA 1
ATOM 670 C C . PHE A 1 91 ? 3.292 3.621 8.846 1.00 86.06 91 PHE A C 1
ATOM 672 O O . PHE A 1 91 ? 2.963 3.766 10.025 1.00 86.06 91 PHE A O 1
ATOM 679 N N . LEU A 1 92 ? 2.634 4.223 7.849 1.00 86.19 92 LEU A N 1
ATOM 680 C CA . LEU A 1 92 ? 1.478 5.094 8.058 1.00 86.19 92 LEU A CA 1
ATOM 681 C C . LEU A 1 92 ? 0.345 4.353 8.785 1.00 86.19 92 LEU A C 1
ATOM 683 O O . LEU A 1 92 ? -0.207 4.863 9.760 1.00 86.19 92 LEU A O 1
ATOM 687 N N . MET A 1 93 ? 0.031 3.128 8.361 1.00 83.12 93 MET A N 1
ATOM 688 C CA . MET A 1 93 ? -0.977 2.293 9.016 1.00 83.12 93 MET A CA 1
ATOM 689 C C . MET A 1 93 ? -0.602 1.958 10.456 1.00 83.12 93 MET A C 1
ATOM 691 O O . MET A 1 93 ? -1.457 2.019 11.337 1.00 83.12 93 MET A O 1
ATOM 695 N N . MET A 1 94 ? 0.669 1.656 10.722 1.00 84.69 94 MET A N 1
ATOM 696 C CA . MET A 1 94 ? 1.150 1.410 12.077 1.00 84.69 94 MET A CA 1
ATOM 697 C C . MET A 1 94 ? 0.962 2.647 12.962 1.00 84.69 94 MET A C 1
ATOM 699 O O . MET A 1 94 ? 0.446 2.523 14.073 1.00 84.69 94 MET A O 1
ATOM 703 N N . CYS A 1 95 ? 1.294 3.837 12.460 1.00 84.88 95 CYS A N 1
ATOM 704 C CA . CYS A 1 95 ? 1.044 5.099 13.154 1.00 84.88 95 CYS A CA 1
ATOM 705 C C . CYS A 1 95 ? -0.450 5.316 13.431 1.00 84.88 95 CYS A C 1
ATOM 707 O O . CYS A 1 95 ? -0.814 5.637 14.561 1.00 84.88 95 CYS A O 1
ATOM 709 N N . LEU A 1 96 ? -1.322 5.081 12.446 1.00 84.38 96 LEU A N 1
ATOM 710 C CA . LEU A 1 96 ? -2.774 5.213 12.608 1.00 84.38 96 LEU A CA 1
ATOM 711 C C . LEU A 1 96 ? -3.336 4.230 13.636 1.00 84.38 96 LEU A C 1
ATOM 713 O O . LEU A 1 96 ? -4.149 4.623 14.467 1.00 84.38 96 LEU A O 1
ATOM 717 N N . VAL A 1 97 ? -2.879 2.975 13.633 1.00 82.56 97 VAL A N 1
ATOM 718 C CA . VAL A 1 97 ? -3.284 1.979 14.637 1.00 82.56 97 VAL A CA 1
ATOM 719 C C . VAL A 1 97 ? -2.824 2.394 16.030 1.00 82.56 97 VAL A C 1
ATOM 721 O O . VAL A 1 97 ? -3.598 2.297 16.978 1.00 82.56 97 VAL A O 1
ATOM 724 N N . ARG A 1 98 ? -1.595 2.901 16.172 1.00 82.56 98 ARG A N 1
ATOM 725 C CA . ARG A 1 98 ? -1.086 3.397 17.461 1.00 82.56 98 ARG A CA 1
ATOM 726 C C . ARG A 1 98 ? -1.869 4.611 17.950 1.00 82.56 98 ARG A C 1
ATOM 728 O O . ARG A 1 98 ? -2.176 4.690 19.137 1.00 82.56 98 ARG A O 1
ATOM 735 N N . LEU A 1 99 ? -2.225 5.519 17.044 1.00 81.75 99 LEU A N 1
ATOM 736 C CA . LEU A 1 99 ? -3.049 6.683 17.350 1.00 81.75 99 LEU A CA 1
ATOM 737 C C . LEU A 1 99 ? -4.467 6.265 17.766 1.00 81.75 99 LEU A C 1
ATOM 739 O O . LEU A 1 99 ? -4.985 6.759 18.765 1.00 81.75 99 LEU A O 1
ATOM 743 N N . ALA A 1 100 ? -5.072 5.322 17.039 1.00 81.75 100 ALA A N 1
ATOM 744 C CA . ALA A 1 100 ? -6.385 4.775 17.354 1.00 81.75 100 ALA A CA 1
ATOM 745 C C . ALA A 1 100 ? -6.386 4.084 18.724 1.00 81.75 100 ALA A C 1
ATOM 747 O O . ALA A 1 100 ? -7.265 4.358 19.532 1.00 81.75 100 ALA A O 1
ATOM 748 N N . ASP A 1 101 ? -5.365 3.274 19.016 1.00 80.06 101 ASP A N 1
ATOM 749 C CA . ASP A 1 101 ? -5.199 2.586 20.300 1.00 80.06 101 ASP A CA 1
ATOM 750 C C . ASP A 1 101 ? -4.962 3.567 21.470 1.00 80.06 101 ASP A C 1
ATOM 752 O O . ASP A 1 101 ? -5.425 3.363 22.597 1.00 80.06 101 ASP A O 1
ATOM 756 N N . ALA A 1 102 ? -4.265 4.681 21.222 1.00 75.00 102 ALA A N 1
ATOM 757 C CA . ALA A 1 102 ? -4.140 5.770 22.191 1.00 75.00 102 ALA A CA 1
ATOM 758 C C . ALA A 1 102 ? -5.487 6.482 22.427 1.00 75.00 102 ALA A C 1
ATOM 760 O O . ALA A 1 102 ? -5.862 6.728 23.575 1.00 75.00 102 ALA A O 1
ATOM 761 N N . ALA A 1 103 ? -6.245 6.757 21.363 1.00 72.75 103 ALA A N 1
ATOM 762 C CA . ALA A 1 103 ? -7.551 7.411 21.437 1.00 72.75 103 ALA A CA 1
ATOM 763 C C . ALA A 1 103 ? -8.629 6.532 22.100 1.00 72.75 103 ALA A C 1
ATOM 765 O O . ALA A 1 103 ? -9.491 7.032 22.824 1.00 72.75 103 ALA A O 1
ATOM 766 N N . THR A 1 104 ? -8.594 5.212 21.905 1.00 73.19 104 THR A N 1
ATOM 767 C CA . THR A 1 104 ? -9.511 4.290 22.592 1.00 73.19 104 THR A CA 1
ATOM 768 C C . THR A 1 104 ? -9.189 4.165 24.074 1.00 73.19 104 THR A C 1
ATOM 770 O O . THR A 1 104 ? -10.116 4.101 24.884 1.00 73.19 104 THR A O 1
ATOM 773 N N . ARG A 1 105 ? -7.903 4.208 24.453 1.00 62.59 105 ARG A N 1
ATOM 774 C CA . ARG A 1 105 ? -7.490 4.227 25.865 1.00 62.59 105 ARG A CA 1
ATOM 775 C C . ARG A 1 105 ? -7.971 5.476 26.593 1.00 62.59 105 ARG A C 1
ATOM 777 O O . ARG A 1 105 ? -8.539 5.355 27.675 1.00 62.59 105 ARG A O 1
ATOM 784 N N . THR A 1 106 ? -7.823 6.662 26.001 1.00 61.50 106 THR A N 1
ATOM 785 C CA . THR A 1 106 ? -8.318 7.904 26.625 1.00 61.50 106 THR A CA 1
ATOM 786 C C . THR A 1 106 ? -9.838 7.900 26.776 1.00 61.50 106 THR A C 1
ATOM 788 O O . THR A 1 106 ? -10.356 8.342 27.803 1.00 61.50 106 THR A O 1
ATOM 791 N N . ARG A 1 107 ? -10.561 7.324 25.806 1.00 56.97 107 ARG A N 1
ATOM 792 C CA . ARG A 1 107 ? -12.019 7.181 25.879 1.00 56.97 107 ARG A CA 1
ATOM 793 C C . ARG A 1 107 ? -12.456 6.200 26.971 1.00 56.97 107 ARG A C 1
ATOM 795 O O . ARG A 1 107 ? -13.357 6.539 27.728 1.00 56.97 107 ARG A O 1
ATOM 802 N N . GLN A 1 108 ? -11.794 5.047 27.116 1.00 54.00 108 GLN A N 1
ATOM 803 C CA . GLN A 1 108 ? -12.076 4.084 28.194 1.00 54.00 108 GLN A CA 1
ATOM 804 C C . GLN A 1 108 ? -11.846 4.672 29.591 1.00 54.00 108 GLN A C 1
ATOM 806 O O . GLN A 1 108 ? -12.668 4.446 30.479 1.00 54.00 108 GLN A O 1
ATOM 811 N N . THR A 1 109 ? -10.784 5.458 29.780 1.00 52.12 109 THR A N 1
ATOM 812 C CA . THR A 1 109 ? -10.523 6.157 31.049 1.00 52.12 109 THR A CA 1
ATOM 813 C C . THR A 1 109 ? -11.600 7.201 31.361 1.00 52.12 109 THR A C 1
ATOM 815 O O . THR A 1 109 ? -11.950 7.399 32.521 1.00 52.12 109 THR A O 1
ATOM 818 N N . ALA A 1 110 ? -12.163 7.850 30.336 1.00 55.28 110 ALA A N 1
ATOM 819 C CA . ALA A 1 110 ? -13.204 8.861 30.504 1.00 55.28 110 ALA A CA 1
ATOM 820 C C . ALA A 1 110 ? -14.609 8.270 30.733 1.00 55.28 110 ALA A C 1
ATOM 822 O O . ALA A 1 110 ? -15.391 8.841 31.489 1.00 55.28 110 ALA A O 1
ATOM 823 N N . THR A 1 111 ? -14.948 7.141 30.099 1.00 55.47 111 THR A N 1
ATOM 824 C CA . THR A 1 111 ? -16.304 6.560 30.158 1.00 55.47 111 THR A CA 1
ATOM 825 C C . THR A 1 111 ? -16.491 5.497 31.237 1.00 55.47 111 THR A C 1
ATOM 827 O O . THR A 1 111 ? -17.622 5.072 31.456 1.00 55.47 111 THR A O 1
ATOM 830 N N . ASN A 1 112 ? -15.425 5.034 31.897 1.00 54.31 112 ASN A N 1
ATOM 831 C CA . ASN A 1 112 ? -15.515 3.957 32.881 1.00 54.31 112 ASN A CA 1
ATOM 832 C C . ASN A 1 112 ? -15.293 4.474 34.320 1.00 54.31 112 ASN A C 1
ATOM 834 O O . ASN A 1 112 ? -14.147 4.574 34.768 1.00 54.31 112 ASN A O 1
ATOM 838 N N . PRO A 1 113 ? -16.360 4.788 35.084 1.00 54.84 113 PRO A N 1
ATOM 839 C CA . PRO A 1 113 ? -16.234 5.313 36.447 1.00 54.84 113 PRO A CA 1
ATOM 840 C C . PRO A 1 113 ? -15.559 4.325 37.414 1.00 54.84 113 PRO A C 1
ATOM 842 O O . PRO A 1 113 ? -14.948 4.750 38.390 1.00 54.84 113 PRO A O 1
ATOM 845 N N . VAL A 1 114 ? -15.582 3.020 37.112 1.00 57.03 114 VAL A N 1
ATOM 846 C CA . VAL A 1 114 ? -14.916 1.973 37.909 1.00 57.03 114 VAL A CA 1
ATOM 847 C C . VAL A 1 114 ? -13.385 2.050 37.802 1.00 57.03 114 VAL A C 1
ATOM 849 O O . VAL A 1 114 ? -12.688 1.752 38.768 1.00 57.03 114 VAL A O 1
ATOM 852 N N . ALA A 1 115 ? -12.845 2.498 36.662 1.00 54.00 115 ALA A N 1
ATOM 853 C CA . ALA A 1 115 ? -11.404 2.714 36.495 1.00 54.00 115 ALA A CA 1
ATOM 854 C C . ALA A 1 115 ? -10.923 3.985 37.218 1.00 54.00 115 ALA A C 1
ATOM 856 O O . ALA A 1 115 ? -9.800 4.025 37.710 1.00 54.00 115 ALA A O 1
ATOM 857 N N . ARG A 1 116 ? -11.791 4.999 37.338 1.00 49.88 116 ARG A N 1
ATOM 858 C CA . ARG A 1 116 ? -11.499 6.260 38.039 1.00 49.88 116 ARG A CA 1
ATOM 859 C C 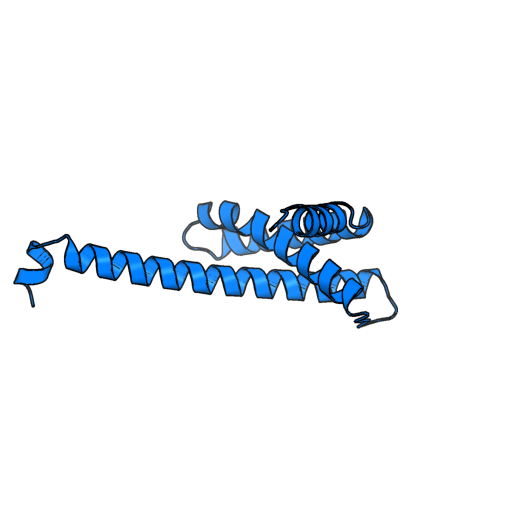. ARG A 1 116 ? -11.438 6.107 39.563 1.00 49.88 116 ARG A C 1
ATOM 861 O O . ARG A 1 116 ? -10.795 6.914 40.213 1.00 49.88 116 ARG A O 1
ATOM 868 N N . ALA A 1 117 ? -12.096 5.088 40.116 1.00 54.44 117 ALA A N 1
ATOM 869 C CA . ALA A 1 117 ? -12.139 4.817 41.555 1.00 54.44 117 ALA A CA 1
ATOM 870 C C . ALA A 1 117 ? -10.992 3.917 42.067 1.00 54.44 117 ALA A C 1
ATOM 872 O O . ALA A 1 117 ? -10.923 3.650 43.263 1.00 54.44 117 ALA A O 1
ATOM 873 N N . ARG A 1 118 ? -10.123 3.407 41.179 1.00 52.66 118 ARG A N 1
ATOM 874 C CA . ARG A 1 118 ? -8.976 2.538 41.522 1.00 52.66 118 ARG A CA 1
ATOM 875 C C . ARG A 1 118 ? -7.611 3.237 41.458 1.00 52.66 118 ARG A C 1
ATOM 877 O O . ARG A 1 118 ? -6.608 2.563 41.683 1.00 52.66 118 ARG A O 1
ATOM 884 N N . VAL A 1 119 ? -7.577 4.529 41.126 1.00 52.03 119 VAL A N 1
ATOM 885 C CA . VAL A 1 119 ? -6.368 5.372 41.159 1.00 52.03 119 VAL A CA 1
ATOM 886 C C . VAL A 1 119 ? -6.366 6.183 42.442 1.00 52.03 119 VAL A C 1
ATOM 888 O O . VAL A 1 119 ? -7.446 6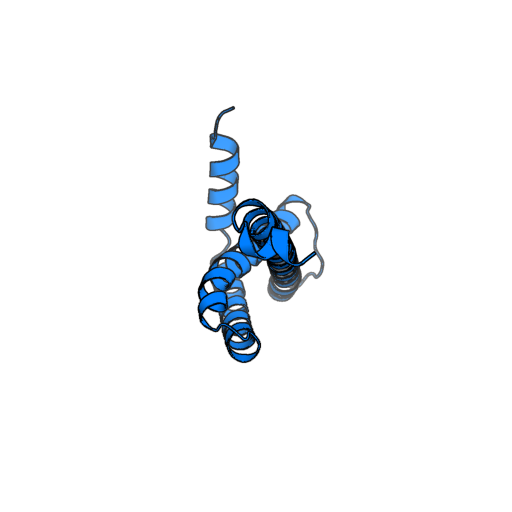.725 42.766 1.00 52.03 119 VAL A O 1
#

Mean predicted aligned error: 10.56 Å

Secondary structure (DSSP, 8-state):
--SHHHHHHHHHHHT--HHHHHHHHHHHHHHHHHHHHH-SSTTHHHHHHHHHHHHHHHHHHHHHHTT--S-S-HHHHHHHHHHHHHHHHHHHHHHHHHHHHHHHHHHHHHH-HHHHT--

Organism: NCBI:txid1029756

Sequence (119 aa):
MSLEPILDVVRSIAMADSMSYWLIGTLTAVAFVLMRAMLPVKSLAFVFAPAVFWGGLTGLYAARQLGIVITPDEAVHTIVVSTGGMIAALFLMMCLVRLADAATRTRQTATNPVARARV